Protein AF-A0A9N9P577-F1 (afdb_monomer_lite)

pLDDT: mean 74.26, std 16.53, range [38.88, 98.25]

Secondary structure (DSSP, 8-state):
------------HHHHHHHHHHHHHHHHHHHHHHHHHHHHHHHHHHHHHHSPPHHHHHHHHHHHHHHHHHHHHHHHHHHH-SS-HHHHHHHHHHHHHH-B--TTT----B-TT-SB-TTT-PBPPPHHHHHHHTTS--------------PPPPPPP-

Foldseek 3Di:
DDDDDPDDDDDDPVVVVVVVVVVVVVVVVVVVVVVVVVVVVVVVVVCVVPDDDPVNVVVVVVVVVVVVVVVVVVVVCQVPDPDHPVVVVVVVVVQVPAWFAAP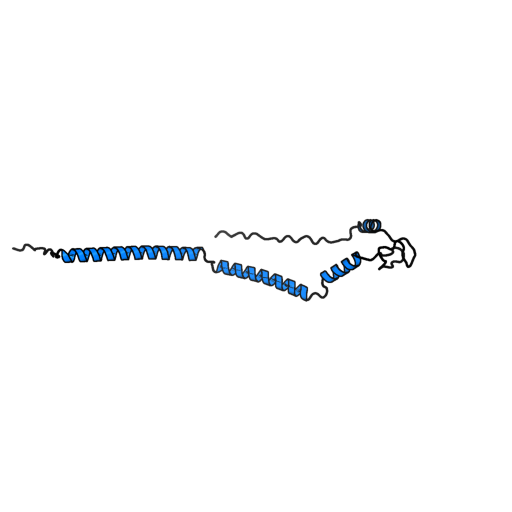PPRDIRDGPPDQADPPPRDGTDDPVRVVVVPVPDPPPPPPPPPPPPPDDDDDDDD

Sequence (158 aa):
SGETERKRLKLSNYDELQVLDLFEKTFVDFGTQVEKTFVDFGTQQCKELFSLTSGMRNEIYKELTNYLTTILEELYVEKNQETNEIDELALLQSQMGCIKKCLVCKVFNIDNKKQICPMCHNKLPTIAEINQQLNEPSNIINTTEKSLDIRSYMFEKA

Radius of gyration: 45.72 Å; chains: 1; bounding box: 96×32×129 Å

Organism: NCBI:txid1433469

Structure (mmCIF, N/CA/C/O backbone):
data_AF-A0A9N9P577-F1
#
_entry.id   AF-A0A9N9P577-F1
#
loop_
_atom_site.group_PDB
_atom_site.id
_atom_site.type_symbol
_atom_site.label_atom_id
_atom_site.label_alt_id
_atom_site.label_comp_id
_atom_site.label_asym_id
_atom_site.label_entity_id
_atom_site.label_seq_id
_atom_site.pdbx_PDB_ins_code
_atom_site.Cartn_x
_atom_site.Cartn_y
_atom_site.Cartn_z
_atom_site.occupancy
_atom_site.B_iso_or_equiv
_atom_site.auth_seq_id
_atom_site.auth_comp_id
_atom_site.auth_asym_id
_atom_site.auth_atom_id
_atom_site.pdbx_PDB_model_num
ATOM 1 N N . SER A 1 1 ? -60.564 5.442 81.773 1.00 48.97 1 SER A N 1
ATOM 2 C CA . SER A 1 1 ? -59.304 4.753 82.103 1.00 48.97 1 SER A CA 1
ATOM 3 C C . SER A 1 1 ? -58.667 4.298 80.805 1.00 48.97 1 SER A C 1
ATOM 5 O O . SER A 1 1 ? -59.345 3.597 80.064 1.00 48.97 1 SER A O 1
ATOM 7 N N . GLY A 1 2 ? -57.443 4.749 80.513 1.00 42.81 2 GLY A N 1
ATOM 8 C CA . GLY A 1 2 ? -56.641 4.277 79.377 1.00 42.81 2 GLY A CA 1
ATOM 9 C C . GLY A 1 2 ? -56.005 5.386 78.534 1.00 42.81 2 GLY A C 1
ATOM 10 O O . GLY A 1 2 ? -56.370 5.535 77.374 1.00 42.81 2 GLY A O 1
ATOM 11 N N . GLU A 1 3 ? -55.068 6.158 79.095 1.00 43.34 3 GLU A N 1
ATOM 12 C CA . GLU A 1 3 ? -54.130 6.966 78.300 1.00 43.34 3 GLU A CA 1
ATOM 13 C C . GLU A 1 3 ? -52.951 6.088 77.868 1.00 43.34 3 GLU A C 1
ATOM 15 O O . GLU A 1 3 ? -52.255 5.494 78.692 1.00 43.34 3 GLU A O 1
ATOM 20 N N . THR A 1 4 ? -52.740 5.980 76.560 1.00 50.06 4 THR A N 1
ATOM 21 C CA . THR A 1 4 ? -51.651 5.201 75.970 1.00 50.06 4 THR A CA 1
ATOM 22 C C . THR A 1 4 ? -50.372 6.040 75.970 1.00 50.06 4 THR A C 1
ATOM 24 O O . THR A 1 4 ? -50.141 6.843 75.064 1.00 50.06 4 THR A O 1
ATOM 27 N N . GLU A 1 5 ? -49.526 5.866 76.987 1.00 51.72 5 GLU A N 1
ATOM 28 C CA . GLU A 1 5 ? -48.182 6.452 77.031 1.00 51.72 5 GLU A CA 1
ATOM 29 C C . GLU A 1 5 ? -47.333 5.960 75.846 1.00 51.72 5 GLU A C 1
ATOM 31 O O . GLU A 1 5 ? -46.881 4.812 75.789 1.00 51.72 5 GLU A O 1
ATOM 36 N N . ARG A 1 6 ? -47.064 6.855 74.889 1.00 54.06 6 ARG A N 1
ATOM 37 C CA . ARG A 1 6 ? -46.021 6.647 73.878 1.00 54.06 6 ARG A CA 1
ATOM 38 C C . ARG A 1 6 ? -44.657 6.760 74.556 1.00 54.06 6 ARG A C 1
ATOM 40 O O . ARG A 1 6 ? -44.152 7.860 74.774 1.00 54.06 6 ARG A O 1
ATOM 47 N N . LYS A 1 7 ? -44.053 5.612 74.871 1.00 55.56 7 LYS A N 1
ATOM 48 C CA . LYS A 1 7 ? -42.669 5.513 75.355 1.00 55.56 7 LYS A CA 1
ATOM 49 C C . LYS A 1 7 ? -41.712 6.094 74.311 1.00 55.56 7 LYS A C 1
ATOM 51 O O . LYS A 1 7 ? -41.432 5.470 73.292 1.00 55.56 7 LYS A O 1
ATOM 56 N N . ARG A 1 8 ? -41.209 7.300 74.573 1.00 59.16 8 ARG A N 1
ATOM 57 C CA . ARG A 1 8 ? -40.097 7.899 73.830 1.00 59.16 8 ARG A CA 1
ATOM 58 C C . ARG A 1 8 ? -38.808 7.255 74.345 1.00 59.16 8 ARG A C 1
ATOM 60 O O . ARG A 1 8 ? -38.465 7.441 75.512 1.00 59.16 8 ARG A O 1
ATOM 67 N N . LEU A 1 9 ? -38.137 6.468 73.503 1.00 52.81 9 LEU A N 1
ATOM 68 C CA . LEU A 1 9 ? -36.799 5.946 73.792 1.00 52.81 9 LEU A CA 1
ATOM 69 C C . LEU A 1 9 ? -35.858 7.137 74.015 1.00 52.81 9 LEU A C 1
ATOM 71 O O . LEU A 1 9 ? -35.616 7.917 73.098 1.00 52.81 9 LEU A O 1
ATOM 75 N N . LYS A 1 10 ? -35.376 7.301 75.250 1.00 52.59 10 LYS A N 1
ATOM 76 C CA . LYS A 1 10 ? -34.291 8.231 75.568 1.00 52.59 10 LYS A CA 1
ATOM 77 C C . LYS A 1 10 ? -32.985 7.499 75.293 1.00 52.59 10 LYS A C 1
ATOM 79 O O . LYS A 1 10 ? -32.562 6.682 76.106 1.00 52.59 10 LYS A O 1
ATOM 84 N N . LEU A 1 11 ? -32.403 7.753 74.128 1.00 53.25 11 LEU A N 1
ATOM 85 C CA . LEU A 1 11 ? -31.015 7.399 73.856 1.00 53.25 11 LEU A CA 1
ATOM 86 C C . LEU A 1 11 ? -30.131 8.274 74.752 1.00 53.25 11 LEU A C 1
ATOM 88 O O . LEU A 1 11 ? -30.432 9.447 74.980 1.00 53.25 11 LEU A O 1
ATOM 92 N N . SER A 1 12 ? -29.098 7.684 75.345 1.00 56.34 12 SER A N 1
ATOM 93 C CA . SER A 1 12 ? -28.119 8.450 76.113 1.00 56.34 12 SER A CA 1
ATOM 94 C C . SER A 1 12 ? -27.283 9.298 75.142 1.00 56.34 12 SER A C 1
ATOM 96 O O . SER A 1 12 ? -27.029 8.857 74.024 1.00 56.34 12 SER A O 1
ATOM 98 N N . ASN A 1 13 ? -26.825 10.492 75.544 1.00 59.16 13 ASN A N 1
ATOM 99 C CA . ASN A 1 13 ? -26.031 11.391 74.676 1.00 59.16 13 ASN A CA 1
ATOM 100 C C . ASN A 1 13 ? -24.797 10.717 74.033 1.00 59.16 13 ASN A C 1
ATOM 102 O O . ASN A 1 13 ? -24.279 11.202 73.032 1.00 59.16 13 ASN A O 1
ATOM 106 N N . TYR A 1 14 ? -24.306 9.617 74.615 1.00 58.47 14 TYR A N 1
ATOM 107 C CA . TYR A 1 14 ? -23.152 8.866 74.120 1.00 58.47 14 TYR A CA 1
ATOM 108 C C . TYR A 1 14 ? -23.495 7.929 72.945 1.00 58.47 14 TYR A C 1
ATOM 110 O O . TYR A 1 14 ? -22.638 7.674 72.101 1.00 58.47 14 TYR A O 1
ATOM 118 N N . ASP A 1 15 ? -24.742 7.451 72.862 1.00 63.16 15 ASP A N 1
ATOM 119 C CA . ASP A 1 15 ? -25.249 6.675 71.720 1.00 63.16 15 ASP A CA 1
ATOM 120 C C . ASP A 1 15 ? -25.570 7.581 70.527 1.00 63.16 15 ASP A C 1
ATOM 122 O O . ASP A 1 15 ? -25.366 7.198 69.379 1.00 63.16 15 ASP A O 1
ATOM 126 N N . GLU A 1 16 ? -26.045 8.803 70.782 1.00 67.69 16 GLU A N 1
ATOM 127 C CA . GLU A 1 16 ? -26.443 9.745 69.728 1.00 67.69 16 GLU A CA 1
ATOM 128 C C . GLU A 1 16 ? -25.244 10.195 68.876 1.00 67.69 16 GLU A C 1
ATOM 130 O O . GLU A 1 16 ? -25.336 10.238 67.649 1.00 67.69 16 GLU A O 1
ATOM 135 N N . LEU A 1 17 ? -24.093 10.438 69.516 1.00 69.50 17 LEU A N 1
ATOM 136 C CA . LEU A 1 17 ? -22.834 10.765 68.836 1.00 69.50 17 LEU A CA 1
ATOM 137 C C . LEU A 1 17 ? -22.316 9.607 67.972 1.00 69.50 17 LEU A C 1
ATOM 139 O O . LEU A 1 17 ? -21.853 9.849 66.865 1.00 69.50 17 LEU A O 1
ATOM 143 N N . GLN A 1 18 ? -22.432 8.356 68.430 1.00 74.50 18 GLN A N 1
ATOM 144 C CA . GLN A 1 18 ? -22.017 7.186 67.642 1.00 74.50 18 GLN A CA 1
ATOM 145 C C . GLN A 1 18 ? -22.942 6.931 66.449 1.00 74.50 18 GLN A C 1
ATOM 147 O O . GLN A 1 18 ? -22.482 6.531 65.383 1.00 74.50 18 GLN A O 1
ATOM 152 N N . VAL A 1 19 ? -24.246 7.172 66.611 1.00 78.25 19 VAL A N 1
ATOM 153 C CA . VAL A 1 19 ? -25.223 7.050 65.522 1.00 78.25 19 VAL A CA 1
ATOM 154 C C . VAL A 1 19 ? -24.996 8.126 64.460 1.00 78.25 19 VAL A C 1
ATOM 156 O O . VAL A 1 19 ? -25.079 7.821 63.272 1.00 78.25 19 VAL A O 1
ATOM 159 N N . LEU A 1 20 ? -24.672 9.357 64.867 1.00 79.44 20 LEU A N 1
ATOM 160 C CA . LEU A 1 20 ? -24.301 10.442 63.954 1.00 79.44 20 LEU A CA 1
ATOM 161 C C . LEU A 1 20 ? -23.022 10.121 63.174 1.00 79.44 20 LEU A C 1
ATOM 163 O O . LEU A 1 20 ? -23.017 10.255 61.955 1.00 79.44 20 LEU A O 1
ATOM 167 N N . ASP A 1 21 ? -21.988 9.624 63.852 1.00 82.62 21 ASP A N 1
ATOM 168 C CA . ASP A 1 21 ? -20.704 9.271 63.234 1.00 82.62 21 ASP A CA 1
ATOM 169 C C . ASP A 1 21 ? -20.858 8.100 62.240 1.00 82.62 21 ASP A C 1
ATOM 171 O O . ASP A 1 21 ? -20.330 8.111 61.125 1.00 82.62 21 ASP A O 1
ATOM 175 N N . LEU A 1 22 ? -21.680 7.102 62.593 1.00 83.56 22 LEU A N 1
ATOM 176 C CA . LEU A 1 22 ? -22.026 5.989 61.705 1.00 83.56 22 LEU A CA 1
ATOM 177 C C . LEU A 1 22 ? -22.837 6.461 60.489 1.00 83.56 22 LEU A C 1
ATOM 179 O O . LEU A 1 22 ? -22.617 5.984 59.373 1.00 83.56 22 LEU A O 1
ATOM 183 N N . PHE A 1 23 ? -23.768 7.394 60.690 1.00 83.12 23 PHE A N 1
ATOM 184 C CA . PHE A 1 23 ? -24.564 7.975 59.615 1.00 83.12 23 PHE A CA 1
ATOM 185 C C . PHE A 1 23 ? -23.692 8.779 58.647 1.00 83.12 23 PHE A C 1
ATOM 187 O O . PHE A 1 23 ? -23.785 8.581 57.436 1.00 83.12 23 PHE A O 1
ATOM 194 N N . GLU A 1 24 ? -22.806 9.626 59.170 1.00 84.31 24 GLU A N 1
ATOM 195 C CA . GLU A 1 24 ? -21.890 10.443 58.376 1.00 84.31 24 GLU A CA 1
ATOM 196 C C . GLU A 1 24 ? -20.943 9.566 57.554 1.00 84.31 24 GLU A C 1
ATOM 198 O O . GLU A 1 24 ? -20.833 9.741 56.340 1.00 84.31 24 GLU A O 1
ATOM 203 N N . LYS A 1 25 ? -20.368 8.525 58.165 1.00 85.38 25 LYS A N 1
ATOM 204 C CA . LYS A 1 25 ? -19.542 7.541 57.455 1.00 85.38 25 LYS A CA 1
ATOM 205 C C . LYS A 1 25 ? -20.306 6.830 56.337 1.00 85.38 25 LYS A C 1
ATOM 207 O O . LYS A 1 25 ? -19.793 6.699 55.230 1.00 85.38 25 LYS A O 1
ATOM 212 N N . THR A 1 26 ? -21.544 6.414 56.602 1.00 85.00 26 THR A N 1
ATOM 213 C CA . THR A 1 26 ? -22.386 5.745 55.596 1.00 85.00 26 THR A CA 1
ATOM 214 C C . THR A 1 26 ? -22.711 6.680 54.429 1.00 85.00 26 THR A C 1
ATOM 216 O O . THR A 1 26 ? -22.717 6.260 53.273 1.00 85.00 26 THR A O 1
ATOM 219 N N . PHE A 1 27 ? -22.958 7.960 54.715 1.00 85.25 27 PHE A N 1
ATOM 220 C CA . PHE A 1 27 ? -23.236 8.965 53.695 1.00 85.25 27 PHE A CA 1
ATOM 221 C C . PHE A 1 27 ? -22.003 9.260 52.827 1.00 85.25 27 PHE A C 1
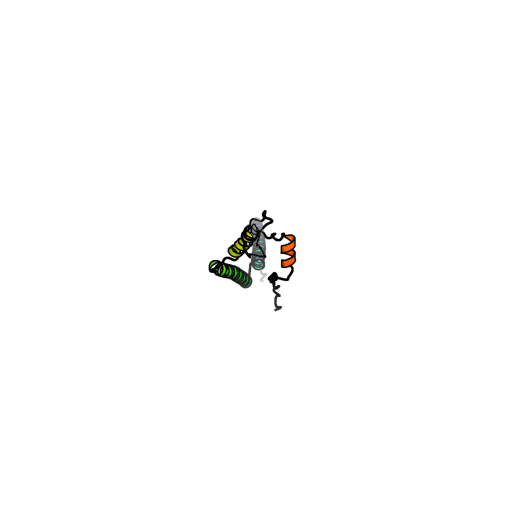ATOM 223 O O . PHE A 1 27 ? -22.113 9.330 51.602 1.00 85.25 27 PHE A O 1
ATOM 230 N N . VAL A 1 28 ? -20.821 9.368 53.443 1.00 87.00 28 VAL A N 1
ATOM 231 C CA . VAL A 1 28 ? -19.539 9.552 52.743 1.00 87.00 28 VAL A CA 1
ATOM 232 C C . VAL A 1 28 ? -19.199 8.342 51.866 1.00 87.00 28 VAL A C 1
ATOM 234 O O . VAL A 1 28 ? -18.814 8.518 50.706 1.00 87.00 28 VAL A O 1
ATOM 237 N N . ASP A 1 29 ? -19.396 7.121 52.369 1.00 88.88 29 ASP A N 1
ATOM 238 C CA . ASP A 1 29 ? -19.185 5.888 51.600 1.00 88.88 29 ASP A CA 1
ATOM 239 C C . ASP A 1 29 ? -20.116 5.829 50.380 1.00 88.88 29 ASP A C 1
ATOM 241 O O . ASP A 1 29 ? -19.672 5.520 49.270 1.00 88.88 29 ASP A O 1
ATOM 245 N N . PHE A 1 30 ? -21.391 6.197 50.551 1.00 88.56 30 PHE A N 1
ATOM 246 C CA . PHE A 1 30 ? -22.348 6.264 49.447 1.00 88.56 30 PHE A CA 1
ATOM 247 C C . PHE A 1 30 ? -21.937 7.305 48.397 1.00 88.56 30 PHE A C 1
ATOM 249 O O . PHE A 1 30 ? -21.929 7.004 47.204 1.00 88.56 30 PHE A O 1
ATOM 256 N N . GLY A 1 31 ? -21.539 8.508 48.825 1.00 82.44 31 GLY A N 1
ATOM 257 C CA . GLY A 1 31 ? -21.051 9.557 47.925 1.00 82.44 31 GLY A CA 1
ATOM 258 C C . GLY A 1 31 ? -19.838 9.106 47.105 1.00 82.44 31 GLY A C 1
ATOM 259 O O . GLY A 1 31 ? -19.833 9.232 45.881 1.00 82.44 31 GLY A O 1
ATOM 260 N N . THR A 1 32 ? -18.864 8.477 47.766 1.00 86.31 32 THR A N 1
ATOM 261 C CA . THR A 1 32 ? -17.652 7.936 47.129 1.00 86.31 32 THR A CA 1
ATOM 262 C C . THR A 1 32 ? -17.987 6.832 46.122 1.00 86.31 32 THR A C 1
ATOM 264 O O . THR A 1 32 ? -17.414 6.766 45.032 1.00 86.31 32 THR A O 1
ATOM 267 N N . GLN A 1 33 ? -18.941 5.959 46.455 1.00 85.25 33 GLN A N 1
ATOM 268 C CA . GLN A 1 33 ? -19.390 4.888 45.570 1.00 85.25 33 GLN A CA 1
ATOM 269 C C . GLN A 1 33 ? -20.089 5.439 44.322 1.00 85.25 33 GLN A C 1
ATOM 271 O O . GLN A 1 33 ? -19.822 4.967 43.215 1.00 85.25 33 GLN A O 1
ATOM 276 N N . VAL A 1 34 ? -20.942 6.453 44.474 1.00 79.56 34 VAL A N 1
ATOM 277 C CA . VAL A 1 34 ? -21.619 7.117 43.350 1.00 79.56 34 VAL A CA 1
ATOM 278 C C . VAL A 1 34 ? -20.610 7.802 42.429 1.00 79.56 34 VAL A C 1
ATOM 280 O O . VAL A 1 34 ? -20.671 7.605 41.216 1.00 79.56 34 VAL A O 1
ATOM 283 N N . GLU A 1 35 ? -19.650 8.540 42.987 1.00 84.38 35 GLU A N 1
ATOM 284 C CA . GLU A 1 35 ? -18.609 9.226 42.215 1.00 84.38 35 GLU A CA 1
ATOM 285 C C . GLU A 1 35 ? -17.745 8.237 41.423 1.00 84.38 35 GLU A C 1
ATOM 287 O O . GLU A 1 35 ? -17.566 8.391 40.213 1.00 84.38 35 GLU A O 1
ATOM 292 N N . LYS A 1 36 ? -17.300 7.151 42.066 1.00 83.12 36 LYS A N 1
ATOM 293 C CA . LYS A 1 36 ? -16.559 6.077 41.397 1.00 83.12 36 LYS A CA 1
ATOM 294 C C . LYS A 1 36 ? -17.355 5.462 40.243 1.00 83.12 36 LYS A C 1
ATOM 296 O O . LYS A 1 36 ? -16.831 5.307 39.145 1.00 83.12 36 LYS A O 1
ATOM 301 N N . THR A 1 37 ? -18.630 5.152 40.475 1.00 75.25 37 THR A N 1
ATOM 302 C CA . THR A 1 37 ? -19.501 4.539 39.458 1.00 75.25 37 THR A CA 1
ATOM 303 C C . THR A 1 37 ? -19.716 5.477 38.267 1.00 75.25 37 THR A C 1
ATOM 305 O O . THR A 1 37 ? -19.736 5.032 37.120 1.00 75.25 37 THR A O 1
ATOM 308 N N . PHE A 1 38 ? -19.834 6.783 38.518 1.00 76.75 38 PHE A N 1
ATOM 309 C CA . PHE A 1 38 ? -19.961 7.799 37.476 1.00 76.75 38 PHE A CA 1
ATOM 310 C C . PHE A 1 38 ? -18.695 7.907 36.612 1.00 76.75 38 PHE A C 1
ATOM 312 O O . PHE A 1 38 ? -18.786 7.932 35.382 1.00 76.75 38 PHE A O 1
ATOM 319 N N . VAL A 1 39 ? -17.513 7.907 37.238 1.00 79.56 39 VAL A N 1
ATOM 320 C CA . VAL A 1 39 ? -16.220 7.914 36.535 1.00 79.56 39 VAL A CA 1
ATOM 321 C C . VAL A 1 39 ? -16.039 6.639 35.711 1.00 79.56 39 VAL A C 1
ATOM 323 O O . VAL A 1 39 ? -15.700 6.716 34.528 1.00 79.56 39 VAL A O 1
ATOM 326 N N . ASP A 1 40 ? -16.321 5.469 36.284 1.00 77.56 40 ASP A N 1
ATOM 327 C CA . ASP A 1 40 ? -16.202 4.183 35.589 1.00 77.56 40 ASP A CA 1
ATOM 328 C C . ASP A 1 40 ? -17.134 4.120 34.363 1.00 77.56 40 ASP A C 1
ATOM 330 O O . ASP A 1 40 ? -16.720 3.700 33.278 1.00 77.56 40 ASP A O 1
ATOM 334 N N . PHE A 1 41 ? -18.363 4.628 34.493 1.00 75.00 41 PHE A N 1
ATOM 335 C CA . PHE A 1 41 ? -19.332 4.708 33.399 1.00 75.00 41 PHE A CA 1
ATOM 336 C C . PHE A 1 41 ? -18.883 5.651 32.273 1.00 75.00 41 PHE A C 1
ATOM 338 O O . PHE A 1 41 ? -18.948 5.287 31.096 1.00 75.00 41 PHE A O 1
ATOM 345 N N . GLY A 1 42 ? -18.376 6.841 32.613 1.00 74.31 42 GLY A N 1
ATOM 346 C CA . GLY A 1 42 ? -17.815 7.770 31.627 1.00 74.31 42 GLY A CA 1
ATOM 347 C C . GLY A 1 42 ? -16.609 7.176 30.894 1.00 74.31 42 GLY A C 1
ATOM 348 O O . GLY A 1 42 ? -16.484 7.300 29.677 1.00 74.31 42 GLY A O 1
ATOM 349 N N . THR A 1 43 ? -15.759 6.442 31.614 1.00 77.19 43 THR A N 1
ATOM 350 C CA . THR A 1 43 ? -14.583 5.774 31.041 1.00 77.19 43 THR A CA 1
ATOM 351 C C . THR A 1 43 ? -14.980 4.660 30.067 1.00 77.19 43 THR A C 1
ATOM 353 O O . THR A 1 43 ? -14.343 4.494 29.024 1.00 77.19 43 THR A O 1
ATOM 356 N N . GLN A 1 44 ? -16.042 3.911 30.374 1.00 77.25 44 GLN A N 1
ATOM 357 C CA . GLN A 1 44 ? -16.566 2.858 29.505 1.00 77.25 44 GLN A CA 1
ATOM 358 C C . GLN A 1 44 ? -17.156 3.426 28.208 1.00 77.25 44 GLN A C 1
ATOM 360 O O . GLN A 1 44 ? -16.820 2.945 27.127 1.00 77.25 44 GLN A O 1
ATOM 365 N N . GLN A 1 45 ? -17.945 4.500 28.293 1.00 76.62 45 GLN A N 1
ATOM 366 C CA . GLN A 1 45 ? -18.484 5.166 27.103 1.00 76.62 45 GLN A CA 1
ATOM 367 C C . GLN A 1 45 ? -17.382 5.734 26.207 1.00 76.62 45 GLN A C 1
ATOM 369 O O . GLN A 1 45 ? -17.431 5.567 24.990 1.00 76.62 45 GLN A O 1
ATOM 374 N N . CYS A 1 46 ? -16.349 6.348 26.793 1.00 72.94 46 CYS A N 1
ATOM 375 C CA . CYS A 1 46 ? -15.187 6.805 26.032 1.00 72.94 46 CYS A CA 1
ATOM 376 C C . CYS A 1 46 ? -14.506 5.642 25.297 1.00 72.94 46 CYS A C 1
ATOM 378 O O . CYS A 1 46 ? -14.205 5.756 24.111 1.00 72.94 46 CYS A O 1
ATOM 380 N N . LYS A 1 47 ? -14.298 4.496 25.958 1.00 75.50 47 LYS A N 1
ATOM 381 C CA . LYS A 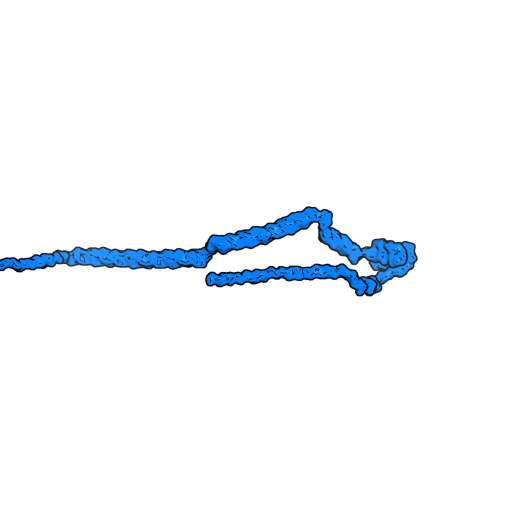1 47 ? -13.711 3.317 25.302 1.00 75.50 47 LYS A CA 1
ATOM 382 C C . LYS A 1 47 ? -14.549 2.848 24.120 1.00 75.50 47 LYS A C 1
ATOM 384 O O . LYS A 1 47 ? -13.975 2.525 23.088 1.00 75.50 47 LYS A O 1
ATOM 389 N N . GLU A 1 48 ? -15.869 2.825 24.245 1.00 78.81 48 GLU A N 1
ATOM 390 C CA . GLU A 1 48 ? -16.767 2.409 23.163 1.00 78.81 48 GLU A CA 1
ATOM 391 C C . GLU A 1 48 ? -16.762 3.397 21.988 1.00 78.81 48 GLU A C 1
ATOM 393 O O . GLU A 1 48 ? -16.695 2.965 20.841 1.00 78.81 48 GLU A O 1
ATOM 398 N N . LEU A 1 49 ? -16.732 4.706 22.262 1.00 79.44 49 LEU A N 1
ATOM 399 C CA . LEU A 1 49 ? -16.663 5.769 21.249 1.00 79.44 49 LEU A CA 1
ATOM 400 C C . LEU A 1 49 ? -15.364 5.758 20.433 1.00 79.44 49 LEU A C 1
ATOM 402 O O . LEU A 1 49 ? -15.390 6.029 19.235 1.00 79.44 49 LEU A O 1
ATOM 406 N N . PHE A 1 50 ? -14.229 5.465 21.073 1.00 79.50 50 PHE A N 1
ATOM 407 C CA . PHE A 1 50 ? -12.913 5.485 20.422 1.00 79.50 50 PHE A CA 1
ATOM 408 C C . PHE A 1 50 ? -12.432 4.106 19.953 1.00 79.50 50 PHE A C 1
ATOM 410 O O . PHE A 1 50 ? -11.385 4.001 19.312 1.00 79.50 50 PHE A O 1
ATOM 417 N N . SER A 1 51 ? -13.175 3.040 20.250 1.00 85.56 51 SER A N 1
ATOM 418 C CA . SER A 1 51 ? -12.848 1.704 19.761 1.00 85.56 51 SER A CA 1
ATOM 419 C C . SER A 1 51 ? -13.322 1.521 18.328 1.00 85.56 51 SER A C 1
ATOM 421 O O . SER A 1 51 ? -14.450 1.849 17.973 1.00 85.56 51 SER A O 1
ATOM 423 N N . LEU A 1 52 ? -12.481 0.896 17.504 1.00 89.12 52 LEU A N 1
ATOM 424 C CA . LEU A 1 52 ? -12.908 0.453 16.182 1.00 89.12 52 LEU A CA 1
ATOM 425 C C . LEU A 1 52 ? -14.060 -0.546 16.320 1.00 89.12 52 LEU A C 1
ATOM 427 O O . LEU A 1 52 ? -13.989 -1.491 17.116 1.00 89.12 52 LEU A O 1
ATOM 431 N N . THR A 1 53 ? -15.100 -0.379 15.512 1.00 90.69 53 THR A N 1
ATOM 432 C CA . THR A 1 53 ? -16.149 -1.393 15.393 1.00 90.69 53 THR A CA 1
ATOM 433 C C . THR A 1 53 ? -15.621 -2.606 14.624 1.00 90.69 53 THR A C 1
ATOM 435 O O . THR A 1 53 ? -14.580 -2.553 13.962 1.00 90.69 53 THR A O 1
ATOM 438 N N . SER A 1 54 ? -16.332 -3.732 14.698 1.00 91.50 54 SER A N 1
ATOM 439 C CA . SER A 1 54 ? -16.019 -4.902 13.867 1.00 91.50 54 SER A CA 1
ATOM 440 C C . SER A 1 54 ? -16.077 -4.569 12.373 1.00 91.50 54 SER A C 1
ATOM 442 O O . SER A 1 54 ? -15.184 -4.977 11.640 1.00 91.50 54 SER A O 1
ATOM 444 N N . GLY A 1 55 ? -17.061 -3.773 11.938 1.00 94.44 55 GLY A N 1
ATOM 445 C CA . GLY A 1 55 ? -17.178 -3.316 10.550 1.00 94.44 55 GLY A CA 1
ATOM 446 C C . GLY A 1 55 ? -15.969 -2.496 10.097 1.00 94.44 55 GLY A C 1
ATOM 447 O O . GLY A 1 55 ? -15.377 -2.802 9.068 1.00 94.44 55 GLY A O 1
ATOM 448 N N . MET A 1 56 ? -15.536 -1.526 10.911 1.00 93.00 56 MET A N 1
ATOM 449 C CA . MET A 1 56 ? -14.342 -0.719 10.616 1.00 93.00 56 MET A CA 1
ATOM 450 C C . MET A 1 56 ? -13.077 -1.576 10.540 1.00 93.00 56 MET A C 1
ATOM 452 O O . MET A 1 56 ? -12.276 -1.408 9.626 1.00 93.00 56 MET A O 1
ATOM 456 N N . ARG A 1 57 ? -12.899 -2.517 11.479 1.00 95.50 57 ARG A N 1
ATOM 457 C CA . ARG A 1 57 ? -11.771 -3.458 11.439 1.00 95.50 57 ARG A CA 1
ATOM 458 C C . ARG A 1 57 ? -11.789 -4.295 10.165 1.00 95.50 57 ARG A C 1
ATOM 460 O O . ARG A 1 57 ? -10.749 -4.436 9.536 1.00 95.50 57 ARG A O 1
ATOM 467 N N . ASN A 1 58 ? -12.948 -4.824 9.784 1.00 96.25 58 ASN A N 1
ATOM 468 C CA . ASN A 1 58 ? -13.079 -5.658 8.593 1.00 96.25 58 ASN A CA 1
ATOM 469 C C . ASN A 1 58 ? -12.731 -4.893 7.314 1.00 96.25 58 ASN A C 1
ATOM 471 O O . ASN A 1 58 ? -12.030 -5.447 6.473 1.00 96.25 58 ASN A O 1
ATOM 475 N N . GLU A 1 59 ? -13.159 -3.634 7.182 1.00 97.38 59 GLU A N 1
ATOM 476 C CA . GLU A 1 59 ? -12.811 -2.831 6.004 1.00 97.38 59 GLU A CA 1
ATOM 477 C C . GLU A 1 59 ? -11.308 -2.537 5.953 1.00 97.38 59 GLU A C 1
ATOM 479 O O . GLU A 1 59 ? -10.688 -2.719 4.911 1.00 97.38 59 GLU A O 1
ATOM 484 N N . ILE A 1 60 ? -10.691 -2.191 7.093 1.00 96.88 60 ILE A N 1
ATOM 485 C CA . ILE A 1 60 ? -9.232 -2.007 7.182 1.00 96.88 60 ILE A CA 1
ATOM 486 C C . ILE A 1 60 ? -8.498 -3.288 6.771 1.00 96.88 60 ILE A C 1
ATOM 488 O O . ILE A 1 60 ? -7.552 -3.228 5.989 1.00 96.88 60 ILE A O 1
ATOM 492 N N . TYR A 1 61 ? -8.923 -4.447 7.282 1.00 97.62 61 TYR A N 1
ATOM 493 C CA . TYR A 1 61 ? -8.313 -5.726 6.921 1.00 97.62 61 TYR A CA 1
ATOM 494 C C . TYR A 1 61 ? -8.451 -6.021 5.432 1.00 97.62 61 TYR A C 1
ATOM 496 O O . TYR A 1 61 ? -7.472 -6.403 4.803 1.00 97.62 61 TYR A O 1
ATOM 504 N N . LYS A 1 62 ? -9.639 -5.815 4.866 1.00 97.69 62 LYS A N 1
ATOM 505 C CA . LYS A 1 62 ? -9.913 -6.037 3.447 1.00 97.69 62 LYS A CA 1
ATOM 506 C C . LYS A 1 62 ? -9.057 -5.137 2.557 1.00 97.69 62 LYS A C 1
ATOM 508 O O . LYS A 1 62 ? -8.422 -5.645 1.639 1.00 97.69 62 LYS A O 1
ATOM 513 N N . GLU A 1 63 ? -8.997 -3.839 2.844 1.00 97.88 63 GLU A N 1
ATOM 514 C CA . GLU A 1 63 ? -8.161 -2.892 2.095 1.00 97.88 63 GLU A CA 1
ATOM 515 C C . GLU A 1 63 ? -6.677 -3.247 2.194 1.00 97.88 63 GLU A C 1
ATOM 517 O O . GLU A 1 63 ? -5.976 -3.295 1.184 1.00 97.88 63 GLU A O 1
ATOM 522 N N . LEU A 1 64 ? -6.199 -3.587 3.394 1.00 97.81 64 LEU A N 1
ATOM 523 C CA . LEU A 1 64 ? -4.814 -4.006 3.584 1.00 97.81 64 LEU A CA 1
ATOM 524 C C . LEU A 1 64 ? -4.499 -5.290 2.809 1.00 97.81 64 LEU A C 1
ATOM 526 O O . LEU A 1 64 ? -3.447 -5.387 2.180 1.00 97.81 64 LEU A O 1
ATOM 530 N N . THR A 1 65 ? -5.401 -6.272 2.842 1.00 98.19 65 THR A N 1
ATOM 531 C CA . THR A 1 65 ? -5.257 -7.504 2.066 1.00 98.19 65 THR A CA 1
ATOM 532 C C . THR A 1 65 ? -5.211 -7.200 0.575 1.00 98.19 65 THR A C 1
ATOM 534 O O . THR A 1 65 ? -4.279 -7.649 -0.079 1.00 98.19 65 THR A O 1
ATOM 537 N N . ASN A 1 66 ? -6.139 -6.395 0.055 1.00 97.94 66 ASN A N 1
ATOM 538 C CA . ASN A 1 66 ? -6.163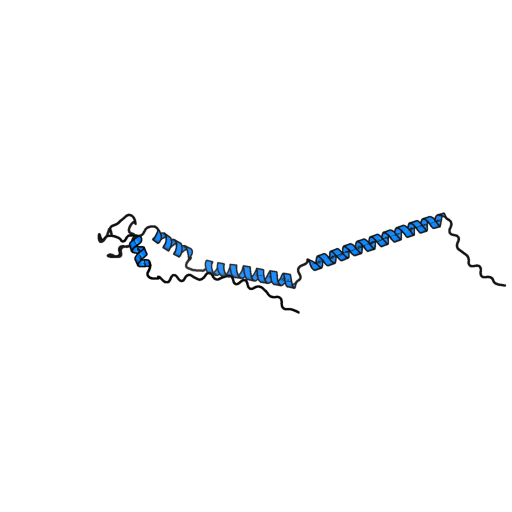 -6.024 -1.359 1.00 97.94 66 ASN A CA 1
ATOM 539 C C . ASN A 1 66 ? -4.855 -5.351 -1.784 1.00 97.94 66 ASN A C 1
ATOM 541 O O . ASN A 1 66 ? -4.250 -5.757 -2.769 1.00 97.94 66 ASN A O 1
ATOM 545 N N . TYR A 1 67 ? -4.387 -4.370 -1.009 1.00 97.88 67 TYR A N 1
ATOM 546 C CA . TYR A 1 67 ? -3.150 -3.652 -1.298 1.00 97.88 67 TYR A CA 1
ATOM 547 C C . TYR A 1 67 ? -1.934 -4.585 -1.355 1.00 97.88 67 TYR A C 1
ATOM 549 O O . TYR A 1 67 ? -1.153 -4.544 -2.306 1.00 97.88 67 TYR A O 1
ATOM 557 N N . LEU A 1 68 ? -1.784 -5.455 -0.352 1.00 98.25 68 LEU A N 1
ATOM 558 C CA . LEU A 1 68 ? -0.672 -6.403 -0.303 1.00 98.25 68 LEU A CA 1
ATOM 559 C C . LEU A 1 68 ? -0.761 -7.445 -1.420 1.00 98.25 68 LEU A C 1
ATOM 561 O O . LEU A 1 68 ? 0.265 -7.795 -1.999 1.00 98.25 68 LEU A O 1
ATOM 565 N N . THR A 1 69 ? -1.964 -7.923 -1.740 1.00 98.19 69 THR A N 1
ATOM 566 C CA . THR A 1 69 ? -2.185 -8.866 -2.838 1.00 98.19 69 THR A CA 1
ATOM 567 C C . THR A 1 69 ? -1.778 -8.258 -4.175 1.00 98.19 69 THR A C 1
ATOM 569 O O . THR A 1 69 ? -1.013 -8.896 -4.891 1.00 98.19 69 THR A O 1
ATOM 572 N N . THR A 1 70 ? -2.180 -7.020 -4.473 1.00 98.06 70 THR A N 1
ATOM 573 C CA . THR A 1 70 ? -1.792 -6.333 -5.715 1.00 98.06 70 THR A CA 1
ATOM 574 C C . THR A 1 70 ? -0.274 -6.250 -5.865 1.00 98.06 70 THR A C 1
ATOM 576 O O . THR A 1 70 ? 0.263 -6.633 -6.900 1.00 98.06 70 THR A O 1
ATOM 579 N N . ILE A 1 71 ? 0.440 -5.833 -4.812 1.00 97.56 71 ILE A N 1
ATOM 580 C CA . ILE A 1 71 ? 1.910 -5.754 -4.841 1.00 97.56 71 ILE A CA 1
ATOM 581 C C . ILE A 1 71 ? 2.529 -7.129 -5.101 1.00 97.56 71 ILE A C 1
ATOM 583 O O . ILE A 1 71 ? 3.471 -7.258 -5.880 1.00 97.56 71 ILE A O 1
ATOM 587 N N . LEU A 1 72 ? 2.029 -8.170 -4.434 1.00 97.94 72 LEU A N 1
ATOM 588 C CA . LEU A 1 72 ? 2.561 -9.520 -4.599 1.00 97.94 72 LEU A CA 1
ATOM 589 C C . LEU A 1 72 ? 2.315 -10.068 -6.006 1.00 97.94 72 LEU A C 1
ATOM 591 O O . LEU A 1 72 ? 3.188 -10.748 -6.542 1.00 97.94 72 LEU A O 1
ATOM 595 N N . GLU A 1 73 ? 1.159 -9.779 -6.597 1.00 97.12 73 GLU A N 1
ATOM 596 C CA . GLU A 1 73 ? 0.839 -10.157 -7.973 1.00 97.12 73 GLU A CA 1
ATOM 597 C C . GLU A 1 73 ? 1.757 -9.447 -8.971 1.00 97.12 73 GLU A C 1
ATOM 599 O O . GLU A 1 73 ? 2.342 -10.111 -9.826 1.00 97.12 73 GLU A O 1
ATOM 604 N N . GLU A 1 74 ? 1.956 -8.136 -8.823 1.00 95.19 74 GLU A N 1
ATOM 605 C CA . GLU A 1 74 ? 2.869 -7.354 -9.664 1.00 95.19 74 GLU A CA 1
ATOM 606 C C . GLU A 1 74 ? 4.305 -7.888 -9.585 1.00 95.19 74 GLU A C 1
ATOM 608 O O . GLU A 1 74 ? 4.903 -8.211 -10.611 1.00 95.19 74 GLU A O 1
ATOM 613 N N . LEU A 1 75 ? 4.827 -8.092 -8.371 1.00 92.88 75 LEU A N 1
ATOM 614 C CA . LEU A 1 75 ? 6.168 -8.645 -8.158 1.00 92.88 75 LEU A CA 1
ATOM 615 C C . LEU A 1 75 ? 6.305 -10.074 -8.688 1.00 92.88 75 LEU A C 1
ATOM 617 O O . LEU A 1 75 ? 7.371 -10.469 -9.164 1.00 92.88 75 LEU A O 1
ATOM 621 N N . TYR A 1 76 ? 5.252 -10.885 -8.578 1.00 95.19 76 TYR A N 1
ATOM 622 C CA . TYR A 1 76 ? 5.252 -12.235 -9.127 1.00 95.19 76 TYR A CA 1
ATOM 623 C C . TYR A 1 76 ? 5.321 -12.205 -10.652 1.00 95.19 76 TYR A C 1
ATOM 625 O O . TYR A 1 76 ? 6.075 -12.984 -11.237 1.00 95.19 76 TYR A O 1
ATOM 633 N N . VAL A 1 77 ? 4.564 -11.317 -11.298 1.00 91.81 77 VAL A N 1
ATOM 634 C CA . VAL A 1 77 ? 4.635 -11.125 -12.748 1.00 91.81 77 VAL A CA 1
ATOM 635 C C . VAL A 1 77 ? 6.035 -10.665 -13.142 1.00 91.81 77 VAL A C 1
ATOM 637 O O . VAL A 1 77 ? 6.666 -11.344 -13.946 1.00 91.81 77 VAL A O 1
ATOM 640 N N . GLU A 1 78 ? 6.551 -9.598 -12.527 1.00 88.81 78 GLU A N 1
ATOM 641 C CA . GLU A 1 78 ? 7.883 -9.043 -12.807 1.00 88.81 78 GLU A CA 1
ATOM 642 C C . GLU A 1 78 ? 8.985 -10.103 -12.662 1.00 88.81 78 GLU A C 1
ATOM 644 O O . GLU A 1 78 ? 9.806 -10.292 -13.555 1.00 88.81 78 GLU A O 1
ATOM 649 N N . LYS A 1 79 ? 8.964 -10.886 -11.576 1.00 89.25 79 LYS A N 1
ATOM 650 C CA . LYS A 1 79 ? 9.951 -11.947 -11.333 1.00 89.25 79 LYS A CA 1
ATOM 651 C C . LYS A 1 79 ? 9.957 -13.036 -12.410 1.00 89.25 79 LYS A C 1
ATOM 653 O O . LYS A 1 79 ? 10.998 -13.650 -12.639 1.00 89.25 79 LYS A O 1
ATOM 658 N N . ASN A 1 80 ? 8.798 -13.347 -12.987 1.00 89.00 80 ASN A N 1
ATOM 659 C CA . ASN A 1 80 ? 8.650 -14.427 -13.963 1.00 89.00 80 ASN A CA 1
ATOM 660 C C . ASN A 1 80 ? 8.691 -13.931 -15.416 1.00 89.00 80 ASN A C 1
ATOM 662 O O . ASN A 1 80 ? 8.547 -14.744 -16.329 1.00 89.00 80 ASN A O 1
ATOM 666 N N . GLN A 1 81 ? 8.874 -12.630 -15.649 1.00 86.94 81 GLN A N 1
ATOM 667 C CA . GLN A 1 81 ? 9.107 -12.108 -16.990 1.00 86.94 81 GLN A CA 1
ATOM 668 C C . GLN A 1 81 ? 10.472 -12.579 -17.512 1.00 86.94 81 GLN A C 1
ATOM 670 O O . GLN A 1 81 ? 11.476 -12.565 -16.804 1.00 86.94 81 GLN A O 1
ATOM 675 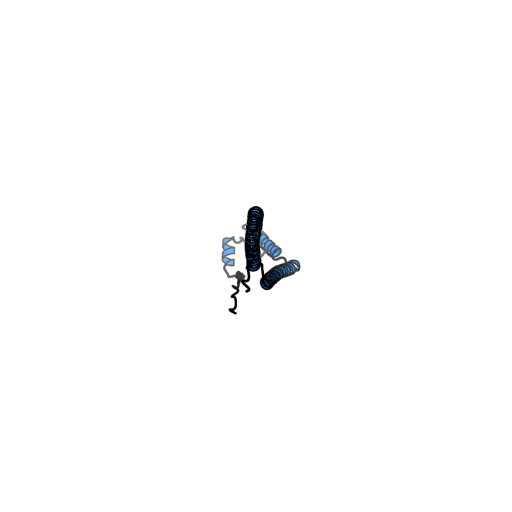N N . GLU A 1 82 ? 10.505 -13.010 -18.774 1.00 80.69 82 GLU A N 1
ATOM 676 C CA . GLU A 1 82 ? 11.730 -13.487 -19.436 1.00 80.69 82 GLU A CA 1
ATOM 677 C C . GLU A 1 82 ? 12.703 -12.345 -19.767 1.00 80.69 82 GLU A C 1
ATOM 679 O O . GLU A 1 82 ? 13.902 -12.570 -19.932 1.00 80.69 82 GLU A O 1
ATOM 684 N N . THR A 1 83 ? 12.186 -11.119 -19.864 1.00 77.12 83 THR A N 1
ATOM 685 C CA . THR A 1 83 ? 12.924 -9.911 -20.235 1.00 77.12 83 THR A CA 1
ATOM 686 C C . THR A 1 83 ? 12.737 -8.847 -19.167 1.00 77.12 83 THR A C 1
ATOM 688 O O . THR A 1 83 ? 11.610 -8.462 -18.867 1.00 77.12 83 THR A O 1
ATOM 691 N N . ASN A 1 84 ? 13.842 -8.351 -18.618 1.00 77.38 84 ASN A N 1
ATOM 692 C CA . ASN A 1 84 ? 13.830 -7.239 -17.683 1.00 77.38 84 ASN A CA 1
ATOM 693 C C . ASN A 1 84 ? 13.824 -5.924 -18.472 1.00 77.38 84 ASN A C 1
ATOM 695 O O . ASN A 1 84 ? 14.766 -5.638 -19.213 1.00 77.38 84 ASN A O 1
ATOM 699 N N . GLU A 1 85 ? 12.785 -5.108 -18.302 1.00 78.00 85 GLU A N 1
ATOM 700 C CA . GLU A 1 85 ? 12.689 -3.788 -18.941 1.00 78.00 85 GLU A CA 1
ATOM 701 C C . GLU A 1 85 ? 13.905 -2.903 -18.604 1.00 78.00 85 GLU A C 1
ATOM 703 O O . GLU A 1 85 ? 14.361 -2.120 -19.438 1.00 78.00 85 GLU A O 1
ATOM 708 N N . ILE A 1 86 ? 14.506 -3.077 -17.419 1.00 79.75 86 ILE A N 1
ATOM 709 C CA . ILE A 1 86 ? 15.748 -2.396 -17.030 1.00 79.75 86 ILE A CA 1
ATOM 710 C C . ILE A 1 86 ? 16.924 -2.866 -17.888 1.00 79.75 86 ILE A C 1
ATOM 712 O O . ILE A 1 86 ? 17.755 -2.039 -18.259 1.00 79.75 86 ILE A O 1
ATOM 716 N N . ASP A 1 87 ? 17.000 -4.151 -18.240 1.00 76.12 87 ASP A N 1
ATOM 717 C CA . ASP A 1 87 ? 18.072 -4.672 -19.094 1.00 76.12 87 ASP A CA 1
ATOM 718 C C . ASP A 1 87 ? 17.942 -4.132 -20.527 1.00 76.12 87 ASP A C 1
ATOM 720 O O . ASP A 1 87 ? 18.946 -3.755 -21.138 1.00 76.12 87 ASP A O 1
ATOM 724 N N . GLU A 1 88 ? 16.717 -4.003 -21.050 1.00 76.00 88 GLU A N 1
ATOM 725 C CA . GLU A 1 88 ? 16.474 -3.352 -22.345 1.00 76.00 88 GLU A CA 1
ATOM 726 C C . GLU A 1 88 ? 16.835 -1.861 -22.314 1.00 76.00 88 GLU A C 1
ATOM 728 O O . GLU A 1 88 ? 17.524 -1.362 -23.211 1.00 76.00 88 GLU A O 1
ATOM 733 N N . LEU A 1 89 ? 16.434 -1.143 -21.262 1.00 78.12 89 LEU A N 1
ATOM 734 C CA . LEU A 1 89 ? 16.776 0.268 -21.076 1.00 78.12 89 LEU A CA 1
ATOM 735 C C . LEU A 1 89 ? 18.284 0.474 -20.890 1.00 78.12 89 LEU A C 1
ATOM 737 O O . LEU A 1 89 ? 18.850 1.409 -21.459 1.00 78.12 89 LEU A O 1
ATOM 741 N N . ALA A 1 90 ? 18.961 -0.407 -20.152 1.00 73.81 90 ALA A N 1
ATOM 742 C CA . ALA A 1 90 ? 20.411 -0.391 -19.992 1.00 73.81 90 ALA A CA 1
ATOM 743 C C . ALA A 1 90 ? 21.119 -0.660 -21.328 1.00 73.81 90 ALA A C 1
ATOM 745 O O . ALA A 1 90 ? 22.095 0.022 -21.661 1.00 73.81 90 ALA A O 1
ATOM 746 N N . LEU A 1 91 ? 20.603 -1.589 -22.141 1.00 68.50 91 LEU A N 1
ATOM 747 C CA . LEU A 1 91 ? 21.105 -1.842 -23.490 1.00 68.50 91 LEU A CA 1
ATOM 748 C C . LEU A 1 91 ? 20.943 -0.599 -24.378 1.00 68.50 91 LEU A C 1
ATOM 750 O O . LEU A 1 91 ? 21.905 -0.182 -25.024 1.00 68.50 91 LEU A O 1
ATOM 754 N N . LEU A 1 92 ? 19.774 0.040 -24.374 1.00 66.00 92 LEU A N 1
ATOM 755 C CA . LEU A 1 92 ? 19.514 1.285 -25.107 1.00 66.00 92 LEU A CA 1
ATOM 756 C C . LEU A 1 92 ? 20.432 2.431 -24.651 1.00 66.00 92 LEU A C 1
ATOM 758 O O . LEU A 1 92 ? 21.030 3.116 -25.482 1.00 66.00 92 LEU A O 1
ATOM 762 N N . GLN A 1 93 ? 20.628 2.611 -23.344 1.00 63.12 93 GLN A N 1
ATOM 763 C CA . GLN A 1 93 ? 21.541 3.629 -22.813 1.00 63.12 93 GLN A CA 1
ATOM 764 C C . GLN A 1 93 ? 23.007 3.342 -23.159 1.00 63.12 93 GLN A C 1
ATOM 766 O O . GLN A 1 93 ? 23.755 4.266 -23.488 1.00 63.12 93 GLN A O 1
ATOM 771 N N . SER A 1 94 ? 23.421 2.072 -23.170 1.00 59.28 94 SER A N 1
ATOM 772 C CA . SER A 1 94 ? 24.768 1.679 -23.602 1.00 59.28 94 SER A CA 1
ATOM 773 C C . SER A 1 94 ? 25.021 2.011 -25.081 1.00 59.28 94 SER A C 1
ATOM 775 O O . SER A 1 94 ? 26.130 2.397 -25.457 1.00 59.28 94 SER A O 1
ATOM 777 N N . GLN A 1 95 ? 23.976 1.963 -25.916 1.00 55.00 95 GLN A N 1
ATOM 778 C CA . GLN A 1 95 ? 24.034 2.417 -27.307 1.00 55.00 95 GLN A CA 1
ATOM 779 C C . GLN A 1 95 ? 24.093 3.947 -27.409 1.00 55.00 95 GLN A C 1
ATOM 781 O O . GLN A 1 95 ? 24.764 4.480 -28.296 1.00 55.00 95 GLN A O 1
ATOM 786 N N . MET A 1 96 ? 23.454 4.658 -26.476 1.00 53.25 96 MET A N 1
ATOM 787 C CA . MET A 1 96 ? 23.420 6.122 -26.440 1.00 53.25 96 MET A CA 1
ATOM 788 C C . MET A 1 96 ? 24.767 6.742 -26.026 1.00 53.25 96 MET A C 1
ATOM 790 O O . MET A 1 96 ? 25.059 7.884 -26.381 1.00 53.25 96 MET A O 1
ATOM 794 N N . GLY A 1 97 ? 25.626 5.978 -25.341 1.00 54.94 97 GLY A N 1
ATOM 795 C CA . GLY A 1 97 ? 26.932 6.437 -24.871 1.00 54.94 97 GLY A CA 1
ATOM 796 C C . GLY A 1 97 ? 28.034 6.530 -25.934 1.00 54.94 97 GLY A C 1
ATOM 797 O O . GLY A 1 97 ? 28.867 7.436 -25.852 1.00 54.94 97 GLY A O 1
ATOM 798 N N . CYS A 1 98 ? 28.118 5.624 -26.919 1.00 53.50 98 CYS A N 1
ATOM 799 C CA . CYS A 1 98 ? 29.387 5.467 -27.659 1.00 53.50 98 CYS A CA 1
ATOM 800 C C . CYS A 1 98 ? 29.316 4.975 -29.118 1.00 53.50 98 CYS A C 1
ATOM 802 O O . CYS A 1 98 ? 30.309 4.421 -29.584 1.00 53.50 98 CYS A O 1
ATOM 804 N N . ILE A 1 99 ? 28.221 5.131 -29.875 1.00 64.69 99 ILE A N 1
ATOM 805 C CA . ILE A 1 99 ? 28.150 4.479 -31.199 1.00 64.69 99 ILE A CA 1
ATOM 806 C C . ILE A 1 99 ? 27.609 5.392 -32.311 1.00 64.69 99 ILE A C 1
ATOM 808 O O . ILE A 1 99 ? 26.408 5.584 -32.465 1.00 64.69 99 ILE A O 1
ATOM 812 N N . LYS A 1 100 ? 28.502 5.895 -33.177 1.00 72.00 100 LYS A N 1
ATOM 813 C CA . LYS A 1 100 ? 28.114 6.446 -34.487 1.00 72.00 100 LYS A CA 1
ATOM 814 C C . LYS A 1 100 ? 27.821 5.310 -35.470 1.00 72.00 100 LYS A C 1
ATOM 816 O O . LYS A 1 100 ? 28.554 4.322 -35.542 1.00 72.00 100 LYS A O 1
ATOM 821 N N . LYS A 1 101 ? 26.784 5.494 -36.290 1.00 78.75 101 LYS A N 1
ATOM 822 C CA . LYS A 1 101 ? 26.461 4.646 -37.446 1.00 78.75 101 LYS A CA 1
ATOM 823 C C . LYS A 1 101 ? 26.754 5.405 -38.736 1.00 78.75 101 LYS A C 1
ATOM 825 O O . LYS A 1 101 ? 26.352 6.555 -38.893 1.00 78.75 101 LYS A O 1
ATOM 830 N N . CYS A 1 102 ? 27.442 4.770 -39.680 1.00 83.00 102 CYS A N 1
ATOM 831 C CA . CYS A 1 102 ? 27.615 5.338 -41.011 1.00 83.00 102 CYS A CA 1
ATOM 832 C C . CYS A 1 102 ? 26.335 5.150 -41.833 1.00 83.00 102 CYS A C 1
ATOM 834 O O . CYS A 1 102 ? 25.880 4.025 -42.027 1.00 83.00 102 CYS A O 1
ATOM 836 N N . LEU A 1 103 ? 25.768 6.232 -42.368 1.00 82.12 103 LEU A N 1
ATOM 837 C CA . LEU A 1 103 ? 24.549 6.154 -43.180 1.00 82.12 103 LEU A CA 1
ATOM 838 C C . LEU A 1 103 ? 24.782 5.534 -44.564 1.00 82.12 103 LEU A C 1
ATOM 840 O O . LEU A 1 103 ? 23.839 4.976 -45.127 1.00 82.12 103 LEU A O 1
ATOM 844 N N . VAL A 1 104 ? 26.022 5.588 -45.066 1.00 86.31 104 VAL A N 1
ATOM 845 C CA . VAL A 1 104 ? 26.411 5.089 -46.394 1.00 86.31 104 VAL A CA 1
ATOM 846 C C . VAL A 1 104 ? 26.652 3.581 -46.367 1.00 86.31 104 VAL A C 1
ATOM 848 O O . VAL A 1 104 ? 25.919 2.837 -47.006 1.00 86.31 104 VAL A O 1
ATOM 851 N N . CYS A 1 105 ? 27.628 3.104 -45.588 1.00 87.88 105 CYS A N 1
ATOM 852 C CA . CYS A 1 105 ? 27.964 1.674 -45.543 1.00 87.88 105 CYS A CA 1
ATOM 853 C C . CYS A 1 105 ? 27.287 0.897 -44.404 1.00 87.88 105 CYS A C 1
ATOM 855 O O . CYS A 1 105 ? 27.597 -0.271 -44.199 1.00 87.88 105 CYS A O 1
ATOM 857 N N . LYS A 1 106 ? 26.401 1.545 -43.632 1.00 81.19 106 LYS A N 1
ATOM 858 C CA . LYS A 1 106 ? 25.626 0.973 -42.511 1.00 81.19 106 LYS A CA 1
ATOM 859 C C . LYS A 1 106 ? 26.442 0.382 -41.358 1.00 81.19 106 LYS A C 1
ATOM 861 O O . LYS A 1 106 ? 25.839 -0.107 -40.405 1.00 81.19 106 LYS A O 1
ATOM 866 N N . VAL A 1 107 ? 27.773 0.489 -41.390 1.00 81.62 107 VAL A N 1
ATOM 867 C CA . VAL A 1 107 ? 28.625 0.040 -40.288 1.00 81.62 107 VAL A CA 1
ATOM 868 C C . VAL A 1 107 ? 28.298 0.845 -39.026 1.00 81.62 107 VAL A C 1
ATOM 870 O O . VAL A 1 107 ? 28.174 2.074 -39.067 1.00 81.62 107 VAL A O 1
ATOM 873 N N . PHE A 1 108 ? 28.109 0.133 -37.924 1.00 77.88 108 PHE A N 1
ATOM 874 C CA . PHE A 1 108 ? 27.821 0.672 -36.599 1.00 77.88 108 PHE A CA 1
ATOM 875 C C . PHE A 1 108 ? 29.044 0.486 -35.691 1.00 77.88 108 PHE A C 1
ATOM 877 O O . PHE A 1 108 ? 30.087 0.010 -36.135 1.00 77.88 108 PHE A O 1
ATOM 884 N N . ASN A 1 109 ? 28.926 0.895 -34.431 1.00 74.31 109 ASN A N 1
ATOM 885 C CA . ASN A 1 109 ? 29.999 0.880 -33.434 1.00 74.31 109 ASN A CA 1
ATOM 886 C C . ASN A 1 109 ? 31.234 1.711 -33.833 1.00 74.31 109 ASN A C 1
ATOM 888 O O . ASN A 1 109 ? 32.378 1.316 -33.614 1.00 74.31 109 ASN A O 1
ATOM 892 N N . ILE A 1 110 ? 31.015 2.865 -34.475 1.00 76.75 110 ILE A N 1
ATOM 893 C CA . ILE A 1 110 ? 32.100 3.797 -34.778 1.00 76.75 110 ILE A CA 1
ATOM 894 C C . ILE A 1 110 ? 32.269 4.755 -33.598 1.00 76.75 110 ILE A C 1
ATOM 896 O O . ILE A 1 110 ? 31.306 5.392 -33.174 1.00 76.75 110 ILE A O 1
ATOM 900 N N . ASP A 1 111 ? 33.506 4.894 -33.122 1.00 75.00 111 ASP A N 1
ATOM 901 C CA . ASP A 1 111 ? 33.890 5.857 -32.084 1.00 75.00 111 ASP A CA 1
ATOM 902 C C . ASP A 1 111 ? 33.348 7.268 -32.400 1.00 75.00 111 ASP A C 1
ATOM 904 O O . ASP A 1 111 ? 33.516 7.793 -33.509 1.00 75.00 111 ASP A O 1
ATOM 908 N N . ASN A 1 112 ? 32.694 7.893 -31.419 1.00 69.94 112 ASN A N 1
ATOM 909 C CA . ASN A 1 112 ? 32.054 9.199 -31.555 1.00 69.94 112 ASN A CA 1
ATOM 910 C C . ASN A 1 112 ? 33.040 10.343 -31.866 1.00 69.94 112 ASN A C 1
ATOM 912 O O . ASN A 1 112 ? 32.641 11.341 -32.477 1.00 69.94 112 ASN A O 1
ATOM 916 N N . LYS A 1 113 ? 34.328 10.185 -31.543 1.00 75.94 113 LYS A N 1
ATOM 917 C CA . LYS A 1 113 ? 35.389 11.142 -31.883 1.00 75.94 113 LYS A CA 1
ATOM 918 C C . LYS A 1 113 ? 35.713 11.129 -33.373 1.00 75.94 113 LYS A C 1
ATOM 920 O O . LYS A 1 113 ? 36.204 12.123 -33.907 1.00 75.94 113 LYS A O 1
ATOM 925 N N . LYS A 1 114 ? 35.423 10.029 -34.076 1.00 79.88 114 LYS A N 1
ATOM 926 C CA . LYS A 1 114 ? 35.691 9.923 -35.512 1.00 79.88 114 LYS A CA 1
ATOM 927 C C . LYS A 1 114 ? 34.665 10.737 -36.295 1.00 79.88 114 LYS A C 1
ATOM 929 O O . LYS A 1 114 ? 33.455 10.628 -36.095 1.00 79.88 114 LYS A O 1
ATOM 934 N N . GLN A 1 115 ? 35.161 11.567 -37.206 1.00 85.06 115 GLN A N 1
ATOM 935 C CA . GLN A 1 115 ? 34.340 12.332 -38.153 1.00 85.06 115 GLN A CA 1
ATOM 936 C C . GLN A 1 115 ? 34.193 11.620 -39.503 1.00 85.06 115 GLN A C 1
ATOM 938 O O . GLN A 1 115 ? 33.389 12.032 -40.332 1.00 85.06 115 GLN A O 1
ATOM 943 N N . ILE A 1 116 ? 34.954 10.545 -39.719 1.00 88.88 116 ILE A N 1
ATOM 944 C CA . ILE A 1 116 ? 35.026 9.800 -40.975 1.00 88.88 116 ILE A CA 1
ATOM 945 C C . ILE A 1 116 ? 34.786 8.319 -40.685 1.00 88.88 116 ILE A C 1
ATOM 947 O O . ILE A 1 116 ? 35.298 7.771 -39.706 1.00 88.88 116 ILE A O 1
ATOM 951 N N . CYS A 1 117 ? 33.998 7.669 -41.538 1.00 88.31 117 CYS A N 1
ATOM 952 C CA . CYS A 1 117 ? 33.757 6.241 -41.461 1.00 88.31 117 CYS A CA 1
ATOM 953 C C . CYS A 1 117 ? 35.046 5.467 -41.788 1.00 88.31 117 CYS A C 1
ATOM 955 O O . CYS A 1 117 ? 35.579 5.642 -42.881 1.00 88.31 117 CYS A O 1
ATOM 957 N N . PRO A 1 118 ? 35.513 4.556 -40.919 1.00 85.81 118 PRO A N 1
ATOM 958 C CA . PRO A 1 118 ? 36.729 3.784 -41.180 1.00 85.81 118 PRO A CA 1
ATOM 959 C C . PRO A 1 118 ? 36.580 2.763 -42.319 1.00 85.81 118 PRO A C 1
ATOM 961 O O . PRO A 1 118 ? 37.582 2.275 -42.820 1.00 85.81 118 PRO A O 1
ATOM 964 N N . MET A 1 119 ? 35.348 2.420 -42.718 1.00 89.44 119 MET A N 1
ATOM 965 C CA . MET A 1 119 ? 35.092 1.444 -43.785 1.00 89.44 119 MET A CA 1
ATOM 966 C C . MET A 1 119 ? 34.958 2.095 -45.160 1.00 89.44 119 MET A C 1
ATOM 968 O O . MET A 1 119 ? 35.582 1.658 -46.118 1.00 89.44 119 MET A O 1
ATOM 972 N N . CYS A 1 120 ? 34.134 3.139 -45.276 1.00 91.88 120 CYS A N 1
ATOM 973 C CA . CYS A 1 120 ? 33.825 3.752 -46.573 1.00 91.88 120 CYS A CA 1
ATOM 974 C C . CYS A 1 120 ? 34.366 5.174 -46.732 1.00 91.88 120 CYS A C 1
ATOM 976 O O . CYS A 1 120 ? 34.076 5.809 -47.738 1.00 91.88 120 CYS A O 1
ATOM 978 N N . HIS A 1 121 ? 35.097 5.688 -45.739 1.00 89.62 121 HIS A N 1
ATOM 979 C CA . HIS A 1 121 ? 35.730 7.012 -45.747 1.00 89.62 121 HIS A CA 1
ATOM 980 C C . HIS A 1 121 ? 34.771 8.199 -45.939 1.00 89.62 121 HIS A C 1
ATOM 982 O O . HIS A 1 121 ? 35.204 9.339 -46.084 1.00 89.62 121 HIS A O 1
ATOM 988 N N . ASN A 1 122 ? 33.460 7.960 -45.869 1.00 89.44 122 ASN A N 1
ATOM 989 C CA . ASN A 1 122 ? 32.457 9.013 -45.894 1.00 89.44 122 ASN A CA 1
ATOM 990 C C . ASN A 1 122 ? 32.411 9.760 -44.561 1.00 89.44 122 ASN A C 1
ATOM 992 O O . ASN A 1 122 ? 32.622 9.174 -43.493 1.00 89.44 122 ASN A O 1
ATOM 996 N N . LYS A 1 123 ? 32.077 11.051 -44.627 1.00 88.88 123 LYS A N 1
ATOM 997 C CA . LYS A 1 123 ? 31.849 11.884 -43.446 1.00 88.88 123 LYS A CA 1
ATOM 998 C C . LYS A 1 123 ? 30.677 11.325 -42.638 1.00 88.88 123 LYS A C 1
ATOM 1000 O O . LYS A 1 123 ? 29.632 10.981 -43.187 1.00 88.88 123 LYS A O 1
ATOM 1005 N N . LEU A 1 124 ? 30.874 11.202 -41.332 1.00 86.56 124 LEU A N 1
ATOM 1006 C CA . LEU A 1 124 ? 29.840 10.760 -40.405 1.00 86.56 124 LEU A CA 1
ATOM 1007 C C . LEU A 1 124 ? 28.968 11.947 -39.998 1.00 86.56 124 LEU A C 1
ATOM 1009 O O . LEU A 1 124 ? 29.506 13.042 -39.810 1.00 86.56 124 LEU A O 1
ATOM 1013 N N . PRO A 1 125 ? 27.654 11.731 -39.825 1.00 79.31 125 PRO A N 1
ATOM 1014 C CA . PRO A 1 125 ? 26.760 12.791 -39.399 1.00 79.31 125 PRO A CA 1
ATOM 1015 C C . PRO A 1 125 ? 27.104 13.257 -37.978 1.00 79.31 125 PRO A C 1
ATOM 1017 O O . PRO A 1 125 ? 27.581 12.496 -37.126 1.00 79.31 125 PRO A O 1
ATOM 1020 N N . THR A 1 126 ? 26.888 14.541 -37.739 1.00 75.88 126 THR A N 1
ATOM 1021 C CA . THR A 1 126 ? 26.970 15.179 -36.426 1.00 75.88 126 THR A CA 1
ATOM 1022 C C . THR A 1 126 ? 25.711 14.896 -35.609 1.00 75.88 126 THR A C 1
ATOM 1024 O O . THR A 1 126 ? 24.667 14.551 -36.154 1.00 75.88 126 THR A O 1
ATOM 1027 N N . ILE A 1 127 ? 25.787 15.076 -34.287 1.00 70.69 127 ILE A N 1
ATOM 1028 C CA . ILE A 1 127 ? 24.627 14.902 -33.393 1.00 70.69 127 ILE A CA 1
ATOM 1029 C C . ILE A 1 127 ? 23.464 15.818 -33.815 1.00 70.69 127 ILE A C 1
ATOM 1031 O O . ILE A 1 127 ? 22.316 15.392 -33.791 1.00 70.69 127 ILE A O 1
ATOM 1035 N N . ALA A 1 128 ? 23.753 17.041 -34.273 1.00 71.12 128 ALA A N 1
ATOM 1036 C CA . ALA A 1 128 ? 22.733 17.967 -34.770 1.00 71.12 128 ALA A CA 1
ATOM 1037 C C . ALA A 1 128 ? 22.015 17.440 -36.029 1.00 71.12 128 ALA A C 1
ATOM 1039 O O . ALA A 1 128 ? 20.791 17.509 -36.108 1.00 71.12 128 ALA A O 1
ATOM 1040 N N . GLU A 1 129 ? 22.761 16.872 -36.981 1.00 76.06 129 GLU A N 1
ATOM 1041 C CA . GLU A 1 129 ? 22.206 16.272 -38.205 1.00 76.06 129 GLU A CA 1
ATOM 1042 C C . GLU A 1 129 ? 21.397 14.997 -37.905 1.00 76.06 129 GLU A C 1
ATOM 1044 O O . GLU A 1 129 ? 20.383 14.748 -38.550 1.00 76.06 129 GLU A O 1
ATOM 1049 N N . ILE A 1 130 ? 21.806 14.208 -36.903 1.00 72.00 130 ILE A N 1
ATOM 1050 C CA . ILE A 1 130 ? 21.066 13.017 -36.452 1.00 72.00 130 ILE A CA 1
ATOM 1051 C C . ILE A 1 130 ? 19.754 13.425 -35.766 1.00 72.00 130 ILE A C 1
ATOM 1053 O O . ILE A 1 130 ? 18.698 12.889 -36.092 1.00 72.00 130 ILE A O 1
ATOM 1057 N N . ASN A 1 131 ? 19.794 14.407 -34.862 1.00 65.75 131 ASN A N 1
ATOM 1058 C CA . ASN A 1 131 ? 18.609 14.873 -34.138 1.00 65.75 131 ASN A CA 1
ATOM 1059 C C . ASN A 1 131 ? 17.574 15.527 -35.067 1.00 65.75 131 ASN A C 1
ATOM 1061 O O . ASN A 1 131 ? 16.380 15.403 -34.824 1.00 65.75 131 ASN A O 1
ATOM 1065 N N . GLN A 1 132 ? 17.999 16.169 -36.161 1.00 65.75 132 GLN A N 1
ATOM 1066 C CA . GLN A 1 132 ? 17.067 16.660 -37.184 1.00 65.75 132 GLN A CA 1
ATOM 1067 C C . GLN A 1 132 ? 16.326 15.532 -37.919 1.00 65.75 132 GLN A C 1
ATOM 1069 O O . GLN A 1 132 ? 15.176 15.734 -38.296 1.00 65.75 132 GLN A O 1
ATOM 1074 N N . GLN A 1 133 ? 16.942 14.358 -38.100 1.00 58.94 133 GLN A N 1
ATOM 1075 C CA . GLN A 1 133 ? 16.298 13.193 -38.726 1.00 58.94 133 GLN A CA 1
ATOM 1076 C C . GLN A 1 133 ? 15.350 12.454 -37.769 1.00 58.94 133 GLN A C 1
ATOM 1078 O O . GLN A 1 133 ? 14.387 11.845 -38.217 1.00 58.94 133 GLN A O 1
ATOM 1083 N N . LEU A 1 134 ? 15.593 12.533 -36.457 1.00 52.09 134 LEU A N 1
ATOM 1084 C CA . LEU A 1 134 ? 14.747 11.931 -35.414 1.00 52.09 134 LEU A CA 1
ATOM 1085 C C . LEU A 1 134 ? 13.499 12.764 -35.066 1.00 52.09 134 LEU A C 1
ATOM 1087 O O . LEU A 1 134 ? 12.668 12.310 -34.287 1.00 52.09 134 LEU A O 1
ATOM 1091 N N . ASN A 1 135 ? 13.354 13.962 -35.641 1.00 46.84 135 ASN A N 1
ATOM 1092 C CA . ASN A 1 135 ? 12.155 14.793 -35.492 1.00 46.84 135 ASN A CA 1
ATOM 1093 C C . ASN A 1 135 ? 10.985 14.341 -36.388 1.00 46.84 135 ASN A C 1
ATOM 1095 O O . ASN A 1 135 ? 9.910 14.936 -36.316 1.00 46.84 135 ASN A O 1
ATOM 1099 N N . GLU A 1 136 ? 11.152 13.303 -37.218 1.00 44.47 136 GLU A N 1
ATOM 1100 C CA . GLU A 1 136 ? 9.985 12.538 -37.662 1.00 44.47 136 GLU A CA 1
ATOM 1101 C C . GLU A 1 136 ? 9.462 11.737 -36.464 1.00 44.47 136 GLU A C 1
ATOM 1103 O O . GLU A 1 136 ? 10.249 11.043 -35.815 1.00 44.47 136 GLU A O 1
ATOM 1108 N N . PRO A 1 137 ? 8.163 11.847 -36.130 1.00 38.88 137 PRO A N 1
ATOM 1109 C CA . PRO A 1 137 ? 7.616 11.309 -34.897 1.00 38.88 137 PRO A CA 1
ATOM 1110 C C . PRO A 1 137 ? 7.751 9.787 -34.903 1.00 38.88 137 PRO A C 1
ATOM 1112 O O . PRO A 1 137 ? 6.926 9.058 -35.448 1.00 38.88 137 PRO A O 1
ATOM 1115 N N . SER A 1 138 ? 8.807 9.297 -34.263 1.00 42.97 138 SER A N 1
ATOM 1116 C CA . SER A 1 138 ? 8.832 7.937 -33.755 1.00 42.97 138 SER A CA 1
ATOM 1117 C C . SER A 1 138 ? 7.762 7.909 -32.674 1.00 42.97 138 SER A C 1
ATOM 1119 O O . SER A 1 138 ? 7.848 8.688 -31.726 1.00 42.97 138 SER A O 1
ATOM 1121 N N . ASN A 1 139 ? 6.724 7.091 -32.863 1.00 43.34 139 ASN A N 1
ATOM 1122 C CA . ASN A 1 139 ? 5.637 6.875 -31.910 1.00 43.34 139 ASN A CA 1
ATOM 1123 C C . ASN A 1 139 ? 6.199 6.341 -30.582 1.00 43.34 139 ASN A C 1
ATOM 1125 O O . ASN A 1 139 ? 6.101 5.155 -30.282 1.00 43.34 139 ASN A O 1
ATOM 1129 N N . ILE A 1 140 ? 6.801 7.214 -29.781 1.00 41.31 140 ILE A N 1
ATOM 1130 C CA . ILE A 1 140 ? 6.973 7.000 -28.358 1.00 41.31 140 ILE A CA 1
ATOM 1131 C C . ILE A 1 140 ? 5.576 7.236 -27.812 1.00 41.31 140 ILE A C 1
ATOM 1133 O O . ILE A 1 140 ? 5.120 8.371 -27.665 1.00 41.31 140 ILE A O 1
ATOM 1137 N N . ILE A 1 141 ? 4.847 6.141 -27.627 1.00 41.69 141 ILE A N 1
ATOM 1138 C CA . ILE A 1 141 ? 3.622 6.150 -26.848 1.00 41.69 141 ILE A CA 1
ATOM 1139 C C . ILE A 1 141 ? 4.074 6.591 -25.460 1.00 41.69 141 ILE A C 1
ATOM 1141 O O . ILE A 1 141 ? 4.621 5.798 -24.702 1.00 41.69 141 ILE A O 1
ATOM 1145 N N . ASN A 1 142 ? 3.907 7.878 -25.155 1.00 39.69 142 ASN A N 1
ATOM 1146 C CA . ASN A 1 142 ? 3.885 8.347 -23.783 1.00 39.69 142 ASN A CA 1
ATOM 1147 C C . ASN A 1 142 ? 2.751 7.563 -23.130 1.00 39.69 142 ASN A C 1
ATOM 1149 O O . ASN A 1 142 ? 1.579 7.904 -23.309 1.00 39.69 142 ASN A O 1
ATOM 1153 N N . THR A 1 143 ? 3.086 6.460 -22.460 1.00 41.62 143 THR A N 1
ATOM 1154 C CA . THR A 1 143 ? 2.187 5.797 -21.528 1.00 41.62 143 THR A CA 1
ATOM 1155 C C . THR A 1 143 ? 1.790 6.869 -20.545 1.00 41.62 143 THR A C 1
ATOM 1157 O O . THR A 1 143 ? 2.585 7.332 -19.731 1.00 41.62 143 THR A O 1
ATOM 1160 N N . THR A 1 144 ? 0.574 7.350 -20.757 1.00 44.25 144 THR A N 1
ATOM 1161 C CA . THR A 1 144 ? -0.106 8.345 -19.957 1.00 44.25 144 THR A CA 1
ATOM 1162 C C . THR A 1 144 ? 0.093 7.931 -18.511 1.00 44.25 144 THR A C 1
ATOM 1164 O O . THR A 1 144 ? -0.210 6.782 -18.183 1.00 44.25 144 THR A O 1
ATOM 1167 N N . GLU A 1 145 ? 0.646 8.817 -17.678 1.00 54.69 145 GLU A N 1
ATOM 1168 C CA . GLU A 1 145 ? 0.629 8.632 -16.230 1.00 54.69 145 GLU A CA 1
ATOM 1169 C C . GLU A 1 145 ? -0.799 8.219 -15.866 1.00 54.69 145 GLU A C 1
ATOM 1171 O O . GLU A 1 145 ? -1.741 9.006 -16.007 1.00 54.69 145 GLU A O 1
ATOM 1176 N N . LYS A 1 146 ? -0.990 6.942 -15.513 1.00 55.81 146 LYS A N 1
ATOM 1177 C CA . LYS A 1 146 ? -2.268 6.467 -15.000 1.00 55.81 146 LYS A CA 1
ATOM 1178 C C . LYS A 1 146 ? -2.434 7.186 -13.678 1.00 55.81 146 LYS A C 1
ATOM 1180 O O . LYS A 1 146 ? -1.848 6.799 -12.673 1.00 55.81 146 LYS A O 1
ATOM 1185 N N . SER A 1 147 ? -3.183 8.282 -13.722 1.00 57.62 147 SER A N 1
ATOM 1186 C CA . SER A 1 147 ? -3.651 8.975 -12.538 1.00 57.62 147 SER A CA 1
ATOM 1187 C C . SER A 1 147 ? -4.241 7.925 -11.599 1.00 57.62 147 SER A C 1
ATOM 1189 O O . SER A 1 147 ? -5.126 7.163 -11.996 1.00 57.62 147 SER A O 1
ATOM 1191 N N . LEU A 1 148 ? -3.689 7.833 -10.390 1.00 53.41 148 LEU A N 1
ATOM 1192 C CA . LEU A 1 148 ? -4.275 7.045 -9.317 1.00 53.41 148 LEU A CA 1
ATOM 1193 C C . LEU A 1 148 ? -5.642 7.668 -9.010 1.00 53.41 148 LEU A C 1
ATOM 1195 O O . LEU A 1 148 ? -5.724 8.687 -8.326 1.00 53.41 148 LEU A O 1
ATOM 1199 N N . ASP A 1 149 ? -6.705 7.083 -9.567 1.00 53.09 149 ASP A N 1
ATOM 1200 C CA . ASP A 1 149 ? -8.092 7.450 -9.277 1.00 53.09 149 ASP A CA 1
ATOM 1201 C C . ASP A 1 149 ? -8.426 6.987 -7.855 1.00 53.09 149 ASP A C 1
ATOM 1203 O O . ASP A 1 149 ? -8.975 5.908 -7.626 1.00 53.09 149 ASP A O 1
ATOM 1207 N N . ILE A 1 150 ? -8.024 7.790 -6.868 1.00 55.03 150 ILE A N 1
ATOM 1208 C CA . ILE A 1 150 ? -8.448 7.611 -5.482 1.00 55.03 150 ILE A CA 1
ATOM 1209 C C . ILE A 1 150 ? -9.913 8.043 -5.417 1.00 55.03 150 ILE A C 1
ATOM 1211 O O . ILE A 1 150 ? -10.234 9.211 -5.185 1.00 55.03 150 ILE A O 1
ATOM 1215 N N . ARG A 1 151 ? -10.823 7.092 -5.639 1.00 62.59 151 ARG A N 1
ATOM 1216 C CA . ARG A 1 151 ? -12.256 7.330 -5.463 1.00 62.59 151 ARG A CA 1
ATOM 1217 C C . ARG A 1 151 ? -12.554 7.637 -4.001 1.00 62.59 151 ARG A C 1
ATOM 1219 O O . ARG A 1 151 ? -12.357 6.807 -3.119 1.00 62.59 151 ARG A O 1
ATOM 1226 N N . SER A 1 152 ? -13.076 8.835 -3.758 1.00 59.59 152 SER A N 1
ATOM 1227 C CA . SER A 1 152 ? -13.631 9.211 -2.461 1.00 59.59 152 SER A CA 1
ATOM 1228 C C . SER A 1 152 ? -14.844 8.328 -2.149 1.00 59.59 152 SER A C 1
ATOM 1230 O O . SER A 1 152 ? -15.808 8.286 -2.916 1.00 59.59 152 SER A O 1
ATOM 1232 N N . TYR A 1 153 ? -14.778 7.595 -1.036 1.00 59.78 153 TYR A N 1
ATOM 1233 C CA . TYR A 1 153 ? -15.882 6.776 -0.548 1.00 59.78 153 TYR A CA 1
ATOM 1234 C C . TYR A 1 153 ? -16.971 7.676 0.049 1.00 59.78 153 TYR A C 1
ATOM 1236 O O . TYR A 1 153 ? -16.745 8.366 1.044 1.00 59.78 153 TYR A O 1
ATOM 1244 N N . MET A 1 154 ? -18.156 7.670 -0.562 1.00 60.72 154 MET A N 1
ATOM 1245 C CA . MET A 1 154 ? -19.329 8.390 -0.067 1.00 60.72 154 MET A CA 1
ATOM 1246 C C . MET A 1 154 ? -20.167 7.451 0.800 1.00 60.72 154 MET A C 1
ATOM 1248 O O . MET A 1 154 ? -20.640 6.424 0.323 1.00 60.72 154 MET A O 1
ATOM 1252 N N . PHE A 1 155 ? -20.367 7.811 2.068 1.00 50.81 155 PHE A N 1
ATOM 1253 C CA . PHE A 1 155 ? -21.265 7.075 2.956 1.00 50.81 155 PHE A CA 1
ATOM 1254 C C . PHE A 1 155 ? -22.716 7.193 2.474 1.00 50.81 155 PHE A C 1
ATOM 1256 O O . PHE A 1 155 ? -23.229 8.301 2.294 1.00 50.81 155 PHE A O 1
ATOM 1263 N N . GLU A 1 156 ? -2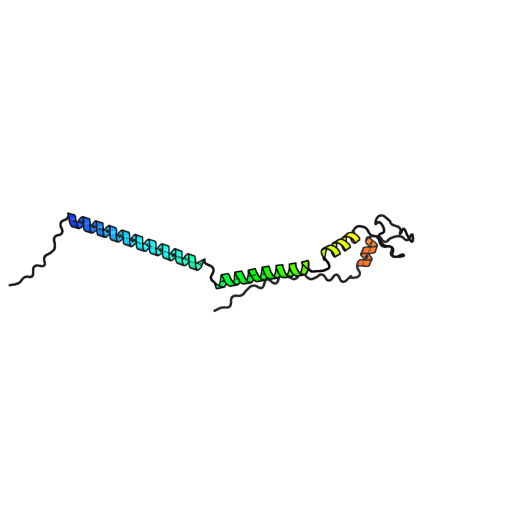3.390 6.055 2.308 1.00 61.25 156 GLU A N 1
ATOM 1264 C CA . GLU A 1 156 ? -24.835 6.023 2.089 1.00 61.25 156 GLU A CA 1
ATOM 1265 C C . GLU A 1 156 ? -25.566 6.432 3.374 1.00 61.25 156 GLU A C 1
ATOM 1267 O O . GLU A 1 156 ? -25.221 6.006 4.480 1.00 61.25 156 GLU A O 1
ATOM 1272 N N . LYS A 1 157 ? -26.563 7.313 3.229 1.00 50.47 157 LYS A N 1
ATOM 1273 C CA . LYS A 1 157 ? -27.431 7.717 4.337 1.00 50.47 157 LYS A CA 1
ATOM 1274 C C . LYS A 1 157 ? -28.372 6.565 4.688 1.00 50.47 157 LYS A C 1
ATOM 1276 O O . LYS A 1 157 ? -29.017 6.023 3.794 1.00 50.47 157 LYS A O 1
ATOM 1281 N N . ALA A 1 158 ? -28.419 6.252 5.982 1.00 50.44 158 ALA A N 1
ATOM 1282 C CA . ALA A 1 158 ? -29.342 5.301 6.597 1.00 50.44 158 ALA A CA 1
ATOM 1283 C C . ALA A 1 158 ? -30.815 5.695 6.411 1.00 50.44 158 ALA A C 1
ATOM 1285 O O . ALA A 1 158 ? -31.098 6.918 6.371 1.00 50.44 158 ALA A O 1
#